Protein AF-A0AB37KMU2-F1 (afdb_monomer_lite)

Secondary structure (DSSP, 8-state):
-HHHHHHHHHTHHHHHHHHHHHHHHHHHTT-HHHH--TTS-TT-HHHHHHHHHHHHHHHHHHHHHHHHHHHHHHHHHHH--

Sequence (81 aa):
MENVVAYLKDHWQYVVIAGGGLTLLGAIFNWRWVTSPDGERPNGPGRFIYDIFGQGGYRVFMGVLGVVIIACGIFFLFVGR

Radius of gyration: 15.27 Å; chains: 1; bounding box: 37×25×42 Å

Foldseek 3Di:
DVVVVVVCVVLVLVVLLVVLVVLLVCLVVVPCVSQPCPPPDCPDPLVVQCVVVNSVRSSVVSNVSSVVSNVVSVVCVVVVD

pLDDT: mean 74.41, std 10.38, range [51.75, 88.44]

Structure (mmCIF, N/CA/C/O backbone):
data_AF-A0AB37KMU2-F1
#
_entry.id   AF-A0AB37KMU2-F1
#
loop_
_atom_site.group_PDB
_atom_site.id
_atom_site.type_symbol
_atom_site.label_atom_id
_atom_site.label_alt_id
_atom_site.label_comp_id
_atom_site.label_asym_id
_atom_site.label_entity_id
_atom_site.label_seq_id
_atom_site.pdbx_PDB_ins_code
_atom_site.Cartn_x
_atom_site.Cartn_y
_atom_site.Cartn_z
_atom_site.occupancy
_atom_site.B_iso_or_equiv
_atom_site.auth_seq_id
_atom_site.auth_comp_id
_atom_site.auth_asym_id
_atom_site.auth_atom_id
_atom_site.pdbx_PDB_model_num
ATOM 1 N N . MET A 1 1 ? -2.530 9.547 22.592 1.00 58.22 1 MET A N 1
ATOM 2 C CA . MET A 1 1 ? -2.293 8.574 21.499 1.00 58.22 1 MET A CA 1
ATOM 3 C C . MET A 1 1 ? -3.294 7.418 21.528 1.00 58.22 1 MET A C 1
ATOM 5 O O . MET A 1 1 ? -3.717 7.001 20.460 1.00 58.22 1 MET A O 1
ATOM 9 N N . GLU A 1 2 ? -3.745 6.958 22.701 1.00 70.56 2 GLU A N 1
ATOM 10 C CA . GLU A 1 2 ? -4.701 5.838 22.834 1.00 70.56 2 GLU A CA 1
ATOM 11 C C . GLU A 1 2 ? -6.042 6.046 22.112 1.00 70.56 2 GLU A C 1
ATOM 13 O O . GLU A 1 2 ? -6.511 5.130 21.445 1.00 70.56 2 GLU A O 1
ATOM 18 N N . ASN A 1 3 ? -6.610 7.257 22.137 1.00 77.25 3 ASN A N 1
ATOM 19 C CA . ASN A 1 3 ? -7.874 7.540 21.441 1.00 77.25 3 ASN A CA 1
ATOM 20 C C . ASN A 1 3 ? -7.780 7.398 19.913 1.00 77.25 3 ASN A C 1
ATOM 22 O O . ASN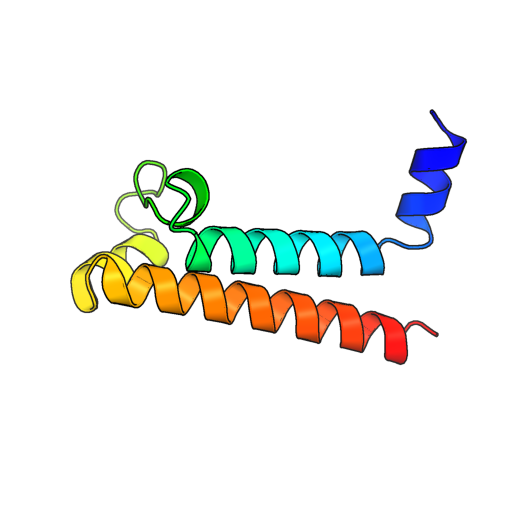 A 1 3 ? -8.720 6.931 19.282 1.00 77.25 3 ASN A O 1
ATOM 26 N N . VAL A 1 4 ? -6.641 7.760 19.313 1.00 76.56 4 VAL A N 1
ATOM 27 C CA . VAL A 1 4 ? -6.448 7.656 17.855 1.00 76.56 4 VAL A CA 1
ATOM 28 C C . VAL A 1 4 ? -6.306 6.194 17.442 1.00 76.56 4 VAL A C 1
ATOM 30 O O . VAL A 1 4 ? -6.890 5.775 16.450 1.00 76.56 4 VAL A O 1
ATOM 33 N N . VAL A 1 5 ? -5.574 5.399 18.230 1.00 79.44 5 VAL A N 1
ATOM 34 C CA . VAL A 1 5 ? -5.405 3.961 17.977 1.00 79.44 5 VAL A CA 1
ATOM 35 C C . VAL A 1 5 ? -6.729 3.217 18.150 1.00 79.44 5 VAL A C 1
ATOM 37 O O . VAL A 1 5 ? -7.046 2.372 17.320 1.00 79.44 5 VAL A O 1
ATOM 40 N N . ALA A 1 6 ? -7.522 3.546 19.174 1.00 80.38 6 ALA A N 1
ATOM 41 C CA . ALA A 1 6 ? -8.849 2.964 19.370 1.00 80.38 6 ALA A CA 1
ATOM 42 C C . ALA A 1 6 ? -9.791 3.284 18.197 1.00 80.38 6 ALA A C 1
ATOM 44 O O . ALA A 1 6 ? -10.436 2.382 17.671 1.00 80.38 6 ALA A O 1
ATOM 45 N N . TYR A 1 7 ? -9.787 4.535 17.726 1.00 76.81 7 TYR A N 1
ATOM 46 C CA . TYR A 1 7 ? -10.588 4.973 16.581 1.00 76.81 7 TYR A CA 1
ATOM 47 C C . TYR A 1 7 ? -10.155 4.314 15.260 1.00 76.81 7 TYR A C 1
ATOM 49 O O . TYR A 1 7 ? -10.994 3.885 14.473 1.00 76.81 7 TYR A O 1
ATOM 57 N N . LEU A 1 8 ? -8.845 4.155 15.025 1.00 77.56 8 LEU A N 1
ATOM 58 C CA . LEU A 1 8 ? -8.336 3.412 13.863 1.00 77.56 8 LEU A CA 1
ATOM 59 C C . LEU A 1 8 ? -8.665 1.919 13.927 1.00 77.56 8 LEU A C 1
ATOM 61 O O . LEU A 1 8 ? -8.807 1.286 12.885 1.00 77.56 8 LEU A O 1
ATOM 65 N N . LYS A 1 9 ? -8.736 1.346 15.130 1.00 75.38 9 LYS A N 1
ATOM 66 C CA . LYS A 1 9 ? -9.062 -0.068 15.326 1.00 75.38 9 LYS A CA 1
ATOM 67 C C . LYS A 1 9 ? -10.545 -0.334 15.073 1.00 75.38 9 LYS A C 1
ATOM 69 O O . LYS A 1 9 ? -10.875 -1.356 14.481 1.00 75.38 9 LYS A O 1
ATOM 74 N N . ASP A 1 10 ? -11.401 0.606 15.466 1.00 81.25 10 ASP A N 1
ATOM 75 C CA . ASP A 1 10 ? -12.835 0.588 15.171 1.00 81.25 10 ASP A CA 1
ATOM 76 C C . ASP A 1 10 ? -13.102 0.785 13.668 1.00 81.25 10 ASP A C 1
ATOM 78 O O . ASP A 1 10 ? -13.870 0.045 13.060 1.00 81.25 10 ASP A O 1
ATOM 82 N N . HIS A 1 11 ? -12.363 1.694 13.023 1.00 80.62 11 HIS A N 1
ATOM 83 C CA . HIS A 1 11 ? -12.500 1.985 11.594 1.00 80.62 11 HIS A CA 1
ATOM 84 C C . HIS A 1 11 ? -11.334 1.481 10.731 1.00 80.62 11 HIS A C 1
ATOM 86 O O . HIS A 1 11 ? -10.860 2.163 9.814 1.00 80.62 11 HIS A O 1
ATOM 92 N N . TRP A 1 12 ? -10.878 0.255 10.992 1.00 79.31 12 TRP A N 1
ATOM 93 C CA . TRP A 1 12 ? -9.749 -0.364 10.287 1.00 79.31 12 TRP A CA 1
ATOM 94 C C . TRP A 1 12 ? -9.964 -0.463 8.764 1.00 79.31 12 TRP A C 1
ATOM 96 O O . TRP A 1 12 ? -9.000 -0.461 7.998 1.00 79.31 12 TRP A O 1
ATOM 106 N N . GLN A 1 13 ? -11.220 -0.470 8.306 1.00 80.25 13 GLN A N 1
ATOM 107 C CA . GLN A 1 13 ? -11.591 -0.455 6.887 1.00 80.25 13 GLN A CA 1
ATOM 108 C C . GLN A 1 13 ? -11.015 0.767 6.151 1.00 80.25 13 GLN A C 1
ATOM 110 O O . GLN A 1 13 ? -10.505 0.625 5.039 1.00 80.25 13 GLN A O 1
ATOM 115 N N . TYR A 1 14 ? -11.019 1.958 6.768 1.00 80.12 14 TYR A N 1
ATOM 116 C CA . TYR A 1 14 ? -10.435 3.152 6.144 1.00 80.12 14 TYR A CA 1
ATOM 117 C C . TYR A 1 14 ? -8.920 3.043 6.007 1.00 80.12 14 TYR A C 1
ATOM 119 O O . TYR A 1 14 ? -8.366 3.540 5.031 1.00 80.12 14 TYR A O 1
ATOM 127 N N . VAL A 1 15 ? -8.248 2.359 6.937 1.00 84.31 15 VAL A N 1
ATOM 128 C CA . VAL A 1 15 ? -6.803 2.103 6.851 1.00 84.31 15 VAL A CA 1
ATOM 129 C C . VAL A 1 15 ? -6.497 1.188 5.666 1.00 84.31 15 VAL A C 1
ATOM 131 O O . VAL A 1 15 ? -5.548 1.440 4.927 1.00 84.31 15 VAL A O 1
ATOM 134 N N . VAL A 1 16 ? -7.331 0.171 5.430 1.00 84.12 16 VAL A N 1
ATOM 135 C CA . VAL A 1 16 ? -7.203 -0.734 4.275 1.00 84.12 16 VAL A CA 1
ATOM 136 C C . VAL A 1 16 ? -7.440 0.008 2.958 1.00 84.12 16 VAL A C 1
ATOM 138 O O . VAL A 1 16 ? -6.643 -0.125 2.029 1.00 84.12 16 VAL A O 1
ATOM 141 N N . ILE A 1 17 ? -8.485 0.837 2.884 1.00 85.88 17 ILE A N 1
ATOM 142 C CA . ILE A 1 17 ? -8.786 1.651 1.695 1.00 85.88 17 ILE A CA 1
ATOM 143 C C . ILE A 1 17 ? -7.664 2.664 1.433 1.00 85.88 17 ILE A C 1
ATOM 145 O O . ILE A 1 17 ? -7.204 2.790 0.299 1.00 85.88 17 ILE A O 1
ATOM 149 N N . ALA A 1 18 ? -7.181 3.352 2.472 1.00 86.44 18 ALA A N 1
ATOM 150 C CA . ALA A 1 18 ? -6.074 4.297 2.363 1.00 86.44 18 ALA A CA 1
ATOM 151 C C . ALA A 1 18 ? -4.777 3.604 1.922 1.00 86.44 18 ALA A C 1
ATOM 153 O O . ALA A 1 18 ? -4.077 4.123 1.056 1.00 86.44 18 ALA A O 1
ATOM 154 N N . GLY A 1 19 ? -4.492 2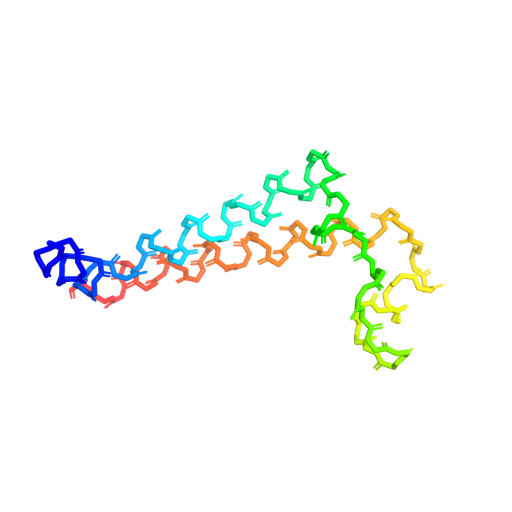.411 2.455 1.00 85.62 19 GLY A N 1
ATOM 155 C CA . GLY A 1 19 ? -3.362 1.581 2.043 1.00 85.62 19 GLY A CA 1
ATOM 156 C C . GLY A 1 19 ? -3.437 1.190 0.567 1.00 85.62 19 GLY A C 1
ATOM 157 O O . GLY A 1 19 ? -2.491 1.438 -0.178 1.00 85.62 19 GLY A O 1
ATOM 158 N N . GLY A 1 20 ? -4.583 0.669 0.116 1.00 85.38 20 GLY A N 1
ATOM 159 C CA . GLY A 1 20 ? -4.806 0.333 -1.295 1.00 85.38 20 GLY A CA 1
ATOM 160 C C . GLY A 1 20 ? -4.710 1.550 -2.223 1.00 85.38 20 GLY A C 1
ATOM 161 O O . GLY A 1 20 ? -4.109 1.465 -3.295 1.00 85.38 20 GLY A O 1
ATOM 162 N N . GLY A 1 21 ? -5.221 2.705 -1.782 1.00 86.75 21 GLY A N 1
ATOM 163 C CA . GLY A 1 21 ? -5.081 3.990 -2.473 1.00 86.75 21 GLY A CA 1
ATOM 164 C C . GLY A 1 21 ? -3.628 4.427 -2.614 1.00 86.75 21 GLY A C 1
ATOM 165 O O . GLY A 1 21 ? -3.211 4.831 -3.699 1.00 86.75 21 GLY A O 1
ATOM 166 N N . LEU A 1 22 ? -2.833 4.283 -1.552 1.00 86.94 22 LEU A N 1
ATOM 167 C CA . LEU A 1 22 ? -1.406 4.591 -1.578 1.00 8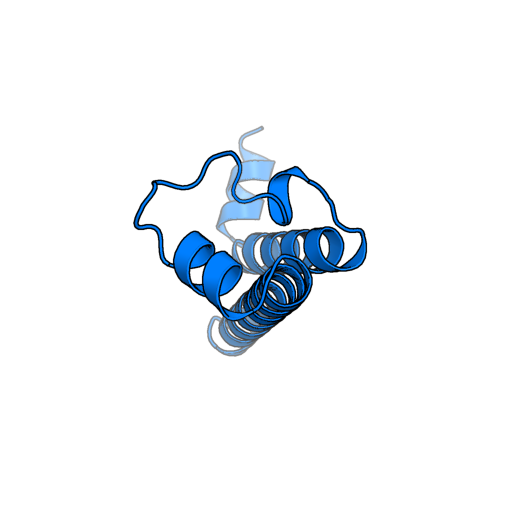6.94 22 LEU A CA 1
ATOM 168 C C . LEU A 1 22 ? -0.651 3.695 -2.567 1.00 86.94 22 LEU A C 1
ATOM 170 O O . LEU A 1 22 ? 0.192 4.186 -3.314 1.00 86.94 22 LEU A O 1
ATOM 174 N N . THR A 1 23 ? -0.974 2.398 -2.607 1.00 83.00 23 THR A N 1
ATOM 175 C CA . THR A 1 23 ? -0.386 1.444 -3.561 1.00 83.00 23 THR A CA 1
ATOM 176 C C . THR A 1 23 ? -0.732 1.812 -5.004 1.00 83.00 23 THR A C 1
ATOM 178 O O . THR A 1 23 ? 0.145 1.823 -5.868 1.00 83.00 23 THR A O 1
ATOM 181 N N . LEU A 1 24 ? -1.985 2.191 -5.261 1.00 82.31 24 LEU A N 1
ATOM 182 C CA . LEU A 1 24 ? -2.447 2.666 -6.567 1.00 82.31 24 LEU A CA 1
ATOM 183 C C . LEU A 1 24 ? -1.733 3.946 -7.008 1.00 82.31 24 LEU A C 1
ATOM 185 O O . LEU A 1 24 ? -1.224 4.020 -8.127 1.00 82.31 24 LEU A O 1
ATOM 189 N N . LEU A 1 25 ? -1.654 4.940 -6.121 1.00 84.50 25 LEU A N 1
ATOM 190 C CA . LEU A 1 25 ? -0.931 6.183 -6.382 1.00 84.50 25 LEU A CA 1
ATOM 191 C C . LEU A 1 25 ? 0.555 5.907 -6.623 1.00 84.50 25 LEU A C 1
ATOM 193 O O . LEU A 1 25 ? 1.118 6.427 -7.583 1.00 84.50 25 LEU A O 1
ATOM 197 N N . GLY A 1 26 ? 1.171 5.032 -5.829 1.00 81.56 26 GLY A N 1
ATOM 198 C CA . GLY A 1 26 ? 2.556 4.613 -6.022 1.00 81.56 26 GLY A CA 1
ATOM 199 C C . GLY A 1 26 ? 2.798 3.951 -7.381 1.00 81.56 26 GLY A C 1
ATOM 200 O O . GLY A 1 26 ? 3.808 4.234 -8.028 1.00 81.56 26 GLY A O 1
ATOM 201 N N . ALA A 1 27 ? 1.855 3.142 -7.868 1.00 80.00 27 ALA A N 1
ATOM 202 C CA . ALA A 1 27 ? 1.927 2.532 -9.195 1.00 80.00 27 ALA A CA 1
ATOM 203 C C . ALA A 1 27 ? 1.798 3.567 -10.336 1.00 80.00 27 ALA A C 1
ATOM 205 O O . ALA A 1 27 ? 2.579 3.534 -11.300 1.00 80.00 27 ALA A O 1
ATOM 206 N N . ILE A 1 28 ? 0.862 4.520 -10.210 1.00 77.94 28 ILE A N 1
ATOM 207 C CA . ILE A 1 28 ? 0.632 5.601 -11.189 1.00 77.94 28 ILE A CA 1
ATOM 208 C C . ILE A 1 28 ? 1.847 6.535 -11.252 1.00 77.94 28 ILE A C 1
ATOM 210 O O . ILE A 1 28 ? 2.431 6.717 -12.323 1.00 77.94 28 ILE A O 1
ATOM 214 N N . PHE A 1 29 ? 2.279 7.059 -10.102 1.00 80.00 29 PHE A N 1
ATOM 215 C CA . PHE A 1 29 ? 3.401 7.996 -9.979 1.00 80.00 29 PHE A CA 1
ATOM 216 C C . PHE A 1 29 ? 4.783 7.334 -10.093 1.00 80.00 29 PHE A C 1
ATOM 218 O O . PHE A 1 29 ? 5.798 8.017 -9.975 1.00 80.00 29 PHE A O 1
ATOM 225 N N . ASN A 1 30 ? 4.842 6.024 -10.355 1.00 72.12 30 ASN A N 1
ATOM 226 C CA . ASN A 1 30 ? 6.080 5.255 -10.489 1.00 72.12 30 ASN A CA 1
ATOM 227 C C . ASN A 1 30 ? 7.024 5.426 -9.287 1.00 72.12 30 ASN A C 1
ATOM 229 O O . ASN A 1 30 ? 8.226 5.667 -9.428 1.00 72.12 30 ASN A O 1
ATOM 233 N N . TRP A 1 31 ? 6.464 5.345 -8.084 1.00 78.31 31 TRP A N 1
ATOM 234 C CA . TRP A 1 31 ? 7.251 5.380 -6.864 1.00 78.31 31 TRP A CA 1
ATOM 235 C C . TRP A 1 31 ? 8.151 4.159 -6.792 1.00 78.31 31 TRP A C 1
ATOM 237 O O . TRP A 1 31 ? 7.665 3.051 -6.603 1.00 78.31 31 TRP A O 1
ATOM 247 N N . ARG A 1 32 ? 9.468 4.377 -6.852 1.00 66.50 32 ARG A N 1
ATOM 248 C CA . ARG A 1 32 ? 10.473 3.304 -6.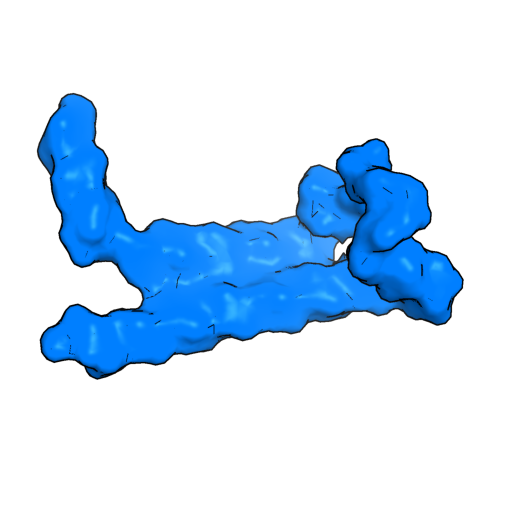841 1.00 66.50 32 ARG A CA 1
ATOM 249 C C . ARG A 1 32 ? 10.267 2.295 -5.710 1.00 66.50 32 ARG A C 1
ATOM 251 O O . ARG A 1 32 ? 10.394 1.116 -5.932 1.00 66.50 32 ARG A O 1
ATOM 258 N N . TRP A 1 33 ? 9.875 2.696 -4.511 1.00 71.12 33 TRP A N 1
ATOM 259 C CA . TRP A 1 33 ? 9.638 1.746 -3.412 1.00 71.12 33 TRP A CA 1
ATOM 260 C C . TRP A 1 33 ? 8.352 0.900 -3.543 1.00 71.12 33 TRP A C 1
ATOM 262 O O . TRP A 1 33 ? 8.208 -0.093 -2.839 1.00 71.12 33 TRP A O 1
ATOM 272 N N . VAL A 1 34 ? 7.437 1.268 -4.444 1.00 68.75 34 VAL A N 1
ATOM 273 C CA . VAL A 1 34 ? 6.220 0.506 -4.784 1.00 68.75 34 VAL A CA 1
ATOM 274 C C . VAL A 1 34 ? 6.414 -0.282 -6.085 1.00 68.75 34 VAL A C 1
ATOM 276 O O . VAL A 1 34 ? 5.897 -1.386 -6.230 1.00 68.75 34 VAL A O 1
ATOM 279 N N . THR A 1 35 ? 7.164 0.277 -7.038 1.00 65.88 35 THR A N 1
ATOM 280 C CA . THR A 1 35 ? 7.338 -0.263 -8.394 1.00 65.88 35 THR A CA 1
ATOM 281 C C . THR A 1 35 ? 8.713 -0.873 -8.660 1.00 65.88 35 THR A C 1
ATOM 283 O O . THR A 1 35 ? 8.887 -1.497 -9.706 1.00 65.88 35 THR A O 1
ATOM 286 N N . SER A 1 36 ? 9.682 -0.740 -7.753 1.00 62.62 36 SER A N 1
ATOM 287 C CA . SER A 1 36 ? 10.963 -1.438 -7.851 1.00 62.62 36 SER A CA 1
ATOM 288 C C . SER A 1 36 ? 10.897 -2.793 -7.145 1.00 62.62 36 SER A C 1
ATOM 290 O O . SER A 1 36 ? 10.604 -2.847 -5.950 1.00 62.62 36 SER A O 1
ATOM 292 N N . PRO A 1 37 ? 11.309 -3.871 -7.824 1.00 61.06 37 PRO A N 1
ATOM 293 C CA . PRO A 1 37 ? 11.570 -5.168 -7.205 1.00 61.06 37 PRO A CA 1
ATOM 294 C C . PRO A 1 37 ? 12.927 -5.221 -6.469 1.00 61.06 37 PRO A C 1
ATOM 296 O O . PRO A 1 37 ? 13.366 -6.300 -6.084 1.00 61.06 37 PRO A O 1
ATOM 299 N N . ASP A 1 38 ? 13.601 -4.080 -6.249 1.00 59.44 38 ASP A N 1
ATOM 300 C CA . ASP A 1 38 ? 14.955 -3.971 -5.666 1.00 59.44 38 ASP A CA 1
ATOM 301 C C . ASP A 1 38 ? 15.085 -4.608 -4.257 1.00 59.44 38 ASP A C 1
ATOM 303 O O . ASP A 1 38 ? 16.195 -4.862 -3.794 1.00 59.44 38 ASP A O 1
ATOM 307 N N . GLY A 1 39 ? 13.965 -4.903 -3.580 1.00 54.56 39 GLY A N 1
ATOM 308 C CA . GLY A 1 39 ? 13.912 -5.621 -2.297 1.00 54.56 39 GLY A CA 1
ATOM 309 C C . GLY A 1 39 ? 13.264 -7.014 -2.342 1.00 54.56 39 GLY A C 1
ATOM 310 O O . GLY A 1 39 ? 13.179 -7.674 -1.304 1.00 54.56 39 GLY A O 1
ATOM 311 N N . GLU A 1 40 ? 12.785 -7.481 -3.500 1.00 56.50 40 GLU A N 1
ATOM 312 C CA . GLU A 1 40 ? 12.134 -8.789 -3.623 1.00 56.50 40 GLU A CA 1
ATOM 313 C C . GLU A 1 40 ? 13.143 -9.932 -3.784 1.00 56.50 40 GLU A C 1
ATOM 315 O O . GLU A 1 40 ? 14.153 -9.848 -4.491 1.00 56.50 40 GLU A O 1
ATOM 320 N N . ARG A 1 41 ? 12.837 -11.053 -3.117 1.00 53.56 41 ARG A N 1
ATOM 321 C CA . ARG A 1 41 ? 13.620 -12.291 -3.195 1.00 53.56 41 ARG A CA 1
ATOM 322 C C . ARG A 1 41 ? 13.758 -12.732 -4.664 1.00 53.56 41 ARG A C 1
ATOM 324 O O . ARG A 1 41 ? 12.807 -12.557 -5.425 1.00 53.56 41 ARG A O 1
ATOM 331 N N . PRO A 1 42 ? 14.873 -13.378 -5.058 1.00 51.75 42 PRO A N 1
ATOM 332 C CA . PRO A 1 42 ? 15.110 -13.826 -6.437 1.00 51.75 42 PRO A CA 1
ATOM 333 C C . PRO A 1 42 ? 13.955 -14.631 -7.057 1.00 51.75 42 PRO A C 1
ATOM 335 O O . PRO A 1 42 ? 13.740 -14.550 -8.257 1.00 51.75 42 PRO A O 1
ATOM 338 N N . ASN A 1 43 ? 13.180 -15.342 -6.228 1.00 55.72 43 ASN A N 1
ATOM 339 C CA . ASN A 1 43 ? 12.071 -16.209 -6.645 1.00 55.72 43 ASN A CA 1
ATOM 340 C C . ASN A 1 43 ? 10.696 -15.671 -6.194 1.00 55.72 43 ASN A C 1
ATOM 342 O O . ASN A 1 43 ? 9.766 -16.445 -5.969 1.00 55.72 43 ASN A O 1
ATOM 346 N N . GLY A 1 44 ? 10.578 -14.363 -5.956 1.00 59.34 44 GLY A N 1
ATOM 347 C CA . GLY A 1 44 ? 9.312 -13.735 -5.586 1.00 59.34 44 GLY A CA 1
ATOM 348 C C . GLY A 1 44 ? 8.341 -13.669 -6.773 1.00 59.34 44 GLY A C 1
ATOM 349 O O . GLY A 1 44 ? 8.785 -13.476 -7.908 1.00 59.34 44 GLY A O 1
ATOM 350 N N . PRO A 1 45 ? 7.020 -13.782 -6.540 1.00 59.69 45 PRO A N 1
ATOM 351 C CA . PRO A 1 45 ? 6.023 -13.655 -7.603 1.00 59.69 45 PRO A CA 1
ATOM 352 C C . PRO A 1 45 ? 6.124 -12.312 -8.347 1.00 59.69 45 PRO A C 1
ATOM 354 O O . PRO A 1 45 ? 5.866 -12.271 -9.549 1.00 59.69 45 PRO A O 1
ATOM 357 N N . GLY A 1 46 ? 6.574 -11.236 -7.688 1.00 61.03 46 GLY A N 1
ATOM 358 C CA . GLY A 1 46 ? 6.797 -9.942 -8.332 1.00 61.03 46 GLY A CA 1
ATOM 359 C C . GLY A 1 46 ? 7.946 -9.934 -9.341 1.00 61.03 46 GLY A C 1
ATOM 360 O O . GLY A 1 46 ? 7.821 -9.337 -10.411 1.00 61.03 46 GLY A O 1
ATOM 361 N N . ARG A 1 47 ? 9.016 -10.696 -9.084 1.00 62.12 47 ARG A N 1
ATOM 362 C CA . ARG A 1 47 ? 10.156 -10.823 -10.004 1.00 62.12 47 ARG A CA 1
ATOM 363 C C . ARG A 1 47 ? 9.837 -11.685 -11.226 1.00 62.12 47 ARG A C 1
ATOM 365 O O . ARG A 1 47 ? 10.271 -11.353 -12.319 1.00 62.12 47 ARG A O 1
ATOM 372 N N . PHE A 1 48 ? 8.994 -12.708 -11.073 1.00 61.62 48 PHE A N 1
ATOM 373 C CA . PHE A 1 48 ? 8.483 -13.497 -12.204 1.00 61.62 48 PHE A CA 1
ATOM 374 C C . PHE A 1 48 ? 7.639 -12.642 -13.164 1.00 61.62 48 PHE A C 1
ATOM 376 O O . PHE A 1 48 ? 7.791 -12.720 -14.380 1.00 61.62 48 PHE A O 1
ATOM 383 N N . ILE A 1 49 ? 6.781 -11.774 -12.619 1.00 62.28 49 ILE A N 1
ATOM 384 C CA . ILE A 1 49 ? 5.980 -10.832 -13.417 1.00 62.28 49 ILE A CA 1
ATOM 385 C C . ILE A 1 49 ? 6.882 -9.778 -14.071 1.00 62.28 49 ILE A C 1
ATOM 387 O O . ILE A 1 49 ? 6.665 -9.428 -15.230 1.00 62.28 49 ILE A O 1
ATOM 391 N N . TYR A 1 50 ? 7.910 -9.306 -13.361 1.00 62.72 50 TYR A N 1
ATOM 392 C CA . TYR A 1 50 ? 8.904 -8.384 -13.906 1.00 62.72 50 TYR A CA 1
ATOM 393 C C . TYR A 1 50 ? 9.716 -9.004 -15.055 1.00 62.72 50 TYR A C 1
ATOM 395 O O . TYR A 1 50 ? 9.916 -8.341 -16.067 1.00 62.72 50 TYR A O 1
ATOM 403 N N . ASP A 1 51 ? 10.132 -10.266 -14.950 1.00 64.81 51 ASP A N 1
ATOM 404 C CA . ASP A 1 51 ? 10.909 -10.943 -15.997 1.00 64.81 51 ASP A CA 1
ATOM 405 C C . ASP A 1 51 ? 10.057 -11.295 -17.233 1.00 64.81 51 ASP A C 1
ATOM 407 O O . ASP A 1 51 ? 10.568 -11.286 -18.351 1.00 64.81 51 ASP A O 1
ATOM 411 N N . ILE A 1 52 ? 8.752 -11.555 -17.065 1.00 65.75 52 ILE A N 1
ATOM 412 C CA . ILE A 1 52 ? 7.840 -11.879 -18.179 1.00 65.75 52 ILE A CA 1
ATOM 413 C C . ILE A 1 52 ? 7.301 -10.626 -18.880 1.00 65.75 52 ILE A C 1
ATOM 415 O O . ILE A 1 52 ? 7.238 -10.588 -20.108 1.00 65.75 52 ILE A O 1
ATOM 419 N N . PHE A 1 53 ? 6.876 -9.611 -18.124 1.00 64.94 53 PHE A N 1
ATOM 420 C CA . PHE A 1 53 ? 6.208 -8.420 -18.668 1.00 64.94 53 PHE A CA 1
ATOM 421 C C . PHE A 1 53 ? 7.071 -7.148 -18.646 1.00 64.94 53 PHE A C 1
ATOM 423 O O . PHE A 1 53 ? 6.652 -6.098 -19.146 1.00 64.94 53 PHE A O 1
ATOM 430 N N . GLY A 1 54 ? 8.262 -7.203 -18.052 1.00 69.50 54 GLY A N 1
ATOM 431 C CA . GLY A 1 54 ? 9.110 -6.039 -17.829 1.00 69.50 54 GLY A CA 1
ATOM 432 C C . GLY A 1 54 ? 8.572 -5.088 -16.753 1.00 69.50 54 GLY A C 1
ATOM 433 O O . GLY A 1 54 ? 7.519 -5.281 -16.136 1.00 69.50 54 GLY A O 1
ATOM 434 N N . GLN A 1 55 ? 9.283 -3.975 -16.577 1.00 67.38 55 GLN A N 1
ATOM 435 C CA . GLN A 1 55 ? 8.937 -2.914 -15.625 1.00 67.38 55 GLN A CA 1
ATOM 436 C C . GLN A 1 55 ? 7.549 -2.299 -15.886 1.00 67.38 55 GLN A C 1
ATOM 438 O O . GLN A 1 55 ? 6.896 -1.820 -14.960 1.00 67.38 55 GLN A O 1
ATOM 443 N N . GLY A 1 56 ? 7.073 -2.329 -17.135 1.00 67.31 56 GLY A N 1
ATOM 444 C CA . GLY A 1 56 ? 5.746 -1.841 -17.513 1.00 67.31 56 GLY A CA 1
ATOM 445 C C . GLY A 1 56 ? 4.607 -2.673 -16.920 1.00 67.31 56 GLY A C 1
ATOM 446 O O . GLY A 1 56 ? 3.704 -2.110 -16.301 1.00 67.31 56 GLY A O 1
ATOM 447 N N . GLY A 1 57 ? 4.650 -4.005 -17.049 1.00 70.38 57 GLY A N 1
ATOM 448 C CA . GLY A 1 57 ? 3.580 -4.862 -16.526 1.00 70.38 57 GLY A CA 1
ATOM 449 C C . GLY A 1 57 ? 3.600 -5.012 -15.010 1.00 70.38 57 GLY A C 1
ATOM 450 O O . GLY A 1 57 ? 2.534 -5.091 -14.404 1.00 70.38 57 GLY A O 1
ATOM 451 N N . TYR A 1 58 ? 4.772 -4.937 -14.376 1.00 72.88 58 TYR A N 1
ATOM 452 C CA . TYR A 1 58 ? 4.860 -4.911 -12.914 1.00 72.88 58 TYR A CA 1
ATOM 453 C C . TYR A 1 58 ? 4.113 -3.707 -12.310 1.00 72.88 58 TYR A C 1
ATOM 455 O O . TYR A 1 58 ? 3.398 -3.839 -11.316 1.00 72.88 58 TYR A O 1
ATOM 463 N N . ARG A 1 59 ? 4.183 -2.537 -12.964 1.00 73.56 59 ARG A N 1
ATOM 464 C CA . ARG A 1 59 ? 3.425 -1.340 -12.555 1.00 73.56 59 ARG A CA 1
ATOM 465 C C . ARG A 1 59 ? 1.919 -1.542 -12.670 1.00 73.56 59 ARG A C 1
ATOM 467 O O . ARG A 1 59 ? 1.185 -1.165 -11.761 1.00 73.56 59 ARG A O 1
ATOM 474 N N . VAL A 1 60 ? 1.461 -2.142 -13.769 1.00 78.12 60 VAL A N 1
ATOM 475 C CA . VAL A 1 60 ? 0.035 -2.439 -13.973 1.00 78.12 60 VAL A CA 1
ATOM 476 C C . VAL A 1 60 ? -0.449 -3.443 -12.931 1.00 78.12 60 VAL A C 1
ATOM 478 O O . VAL A 1 60 ? -1.499 -3.234 -12.333 1.00 78.12 60 VAL A O 1
ATOM 481 N N . PHE A 1 61 ? 0.340 -4.479 -12.646 1.00 79.38 61 PHE A N 1
ATOM 482 C CA . PHE A 1 61 ? 0.021 -5.476 -11.629 1.00 79.38 61 PHE A CA 1
ATOM 483 C C . PHE A 1 61 ? -0.112 -4.862 -10.230 1.00 79.38 61 PHE A C 1
ATOM 485 O O . PHE A 1 61 ? -1.111 -5.099 -9.553 1.00 79.38 61 PHE A O 1
ATOM 492 N N . MET A 1 62 ? 0.829 -4.003 -9.826 1.00 78.69 62 MET A N 1
ATOM 493 C CA . MET A 1 62 ? 0.740 -3.279 -8.552 1.00 78.69 62 MET A CA 1
ATOM 494 C C . MET A 1 62 ? -0.463 -2.332 -8.493 1.00 78.69 62 MET A C 1
ATOM 496 O O . MET A 1 62 ? -1.127 -2.241 -7.461 1.00 78.69 62 MET A O 1
ATOM 500 N N . GLY A 1 63 ? -0.797 -1.674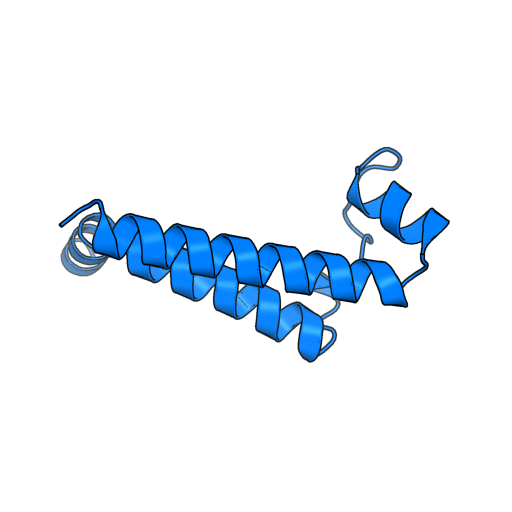 -9.606 1.00 83.56 63 GLY A N 1
ATOM 501 C CA . GLY A 1 63 ? -2.013 -0.868 -9.713 1.00 83.56 63 GLY A CA 1
ATOM 502 C C . GLY A 1 63 ? -3.283 -1.705 -9.532 1.00 83.56 63 GLY A C 1
ATOM 503 O O . GLY A 1 63 ? -4.144 -1.345 -8.734 1.00 83.56 63 GLY A O 1
ATOM 504 N N . VAL A 1 64 ? -3.378 -2.851 -10.214 1.00 85.38 64 VAL A N 1
ATOM 505 C CA . VAL A 1 64 ? -4.511 -3.785 -10.097 1.00 85.38 64 VAL A CA 1
ATOM 506 C C . VAL A 1 64 ? -4.627 -4.329 -8.675 1.00 85.38 64 VAL A C 1
ATOM 508 O O . VAL A 1 64 ? -5.726 -4.346 -8.126 1.00 85.38 64 VAL A O 1
ATOM 511 N N . LEU A 1 65 ? -3.515 -4.702 -8.038 1.00 84.06 65 LEU A N 1
ATOM 512 C CA . LEU A 1 65 ? -3.507 -5.105 -6.630 1.00 84.06 65 LEU A CA 1
ATOM 513 C C . LEU A 1 65 ? -4.039 -3.996 -5.717 1.00 84.06 65 LEU A C 1
ATOM 515 O O . LEU A 1 65 ? -4.874 -4.270 -4.857 1.00 84.06 65 LEU A O 1
ATOM 519 N N . GLY A 1 66 ? -3.622 -2.746 -5.933 1.00 83.81 66 GLY A N 1
ATOM 520 C CA . GLY A 1 66 ? -4.159 -1.593 -5.207 1.00 83.81 66 GLY A CA 1
ATOM 521 C C . GLY A 1 66 ? -5.677 -1.450 -5.370 1.00 83.81 66 GLY A C 1
ATOM 522 O O . GLY A 1 66 ? -6.384 -1.290 -4.376 1.00 83.81 66 GLY A O 1
ATOM 523 N N . VAL A 1 67 ? -6.201 -1.592 -6.596 1.00 87.56 67 VAL A N 1
ATOM 524 C CA . VAL A 1 67 ? -7.655 -1.570 -6.866 1.00 87.56 67 VAL A CA 1
ATOM 525 C C . VAL A 1 67 ? -8.369 -2.690 -6.113 1.00 87.56 67 VAL A C 1
ATOM 527 O O . VAL A 1 67 ? -9.400 -2.446 -5.489 1.00 87.56 67 VAL A O 1
ATOM 530 N N . VAL A 1 68 ? -7.825 -3.909 -6.143 1.00 88.44 68 VAL A N 1
ATOM 531 C CA . VAL A 1 68 ? -8.406 -5.071 -5.456 1.00 88.44 68 VAL A CA 1
ATOM 532 C C . VAL A 1 68 ? -8.452 -4.844 -3.945 1.00 88.44 68 VAL A C 1
ATOM 534 O O . VAL A 1 68 ? -9.473 -5.132 -3.323 1.00 88.44 68 VAL A O 1
ATOM 537 N N . ILE A 1 69 ? -7.396 -4.276 -3.352 1.00 85.88 69 ILE A N 1
ATOM 538 C CA . ILE A 1 69 ? -7.362 -3.945 -1.920 1.00 85.88 69 ILE A CA 1
ATOM 539 C C . ILE A 1 69 ? -8.433 -2.903 -1.576 1.00 85.88 69 ILE A C 1
ATOM 541 O O . ILE A 1 69 ? -9.158 -3.085 -0.598 1.00 85.88 69 ILE A O 1
ATOM 545 N N . ILE A 1 70 ? -8.588 -1.849 -2.388 1.00 87.06 70 ILE A N 1
ATOM 546 C CA . ILE A 1 70 ? -9.649 -0.847 -2.190 1.00 87.06 70 ILE A CA 1
ATOM 547 C C . ILE A 1 70 ? -11.030 -1.491 -2.300 1.00 87.06 70 ILE A C 1
ATOM 549 O O . ILE A 1 70 ? -11.870 -1.271 -1.431 1.00 87.06 70 ILE A O 1
ATOM 553 N N . ALA A 1 71 ? -11.270 -2.300 -3.333 1.00 87.50 71 ALA A N 1
ATOM 554 C CA . ALA A 1 71 ? -12.546 -2.979 -3.535 1.00 87.50 71 ALA A CA 1
ATOM 555 C C . ALA A 1 71 ? -12.882 -3.904 -2.356 1.00 87.50 71 ALA A C 1
ATOM 557 O O . ALA A 1 71 ? -14.016 -3.912 -1.884 1.00 87.50 71 ALA A O 1
ATOM 558 N N . CYS A 1 72 ? -11.885 -4.621 -1.832 1.00 86.00 72 CYS A N 1
ATOM 559 C CA . CYS A 1 72 ? -12.028 -5.459 -0.646 1.00 86.00 72 CYS A CA 1
ATOM 560 C C . CYS A 1 72 ? -12.329 -4.611 0.603 1.00 86.00 72 CYS A C 1
ATOM 562 O O . CYS A 1 72 ? -13.245 -4.929 1.357 1.00 86.00 72 CYS A O 1
ATOM 564 N N . GLY A 1 73 ? -11.635 -3.483 0.788 1.00 82.38 73 GLY A N 1
ATOM 565 C CA . GLY A 1 73 ? -11.904 -2.533 1.872 1.00 82.38 73 GLY A CA 1
ATOM 566 C C . GLY A 1 73 ? -13.317 -1.941 1.821 1.00 82.38 73 GLY A C 1
ATOM 567 O O . GLY A 1 73 ? -13.997 -1.893 2.843 1.00 82.38 73 GLY A O 1
ATOM 568 N N . ILE A 1 74 ? -13.797 -1.563 0.631 1.00 85.06 74 ILE A N 1
ATOM 569 C CA . ILE A 1 74 ? -15.175 -1.093 0.408 1.00 85.06 74 ILE A CA 1
ATOM 570 C C . ILE A 1 74 ? -16.175 -2.218 0.691 1.00 85.06 74 ILE A C 1
ATOM 572 O O . ILE A 1 74 ? -17.177 -1.990 1.363 1.00 85.06 74 ILE A O 1
ATOM 576 N N . PHE A 1 75 ? -15.903 -3.440 0.229 1.00 85.44 75 PHE A N 1
ATOM 577 C CA . PHE A 1 75 ? -16.750 -4.598 0.506 1.00 85.44 75 PHE A CA 1
ATOM 578 C C . PHE A 1 75 ? -16.878 -4.858 2.011 1.00 85.44 75 PHE A C 1
ATOM 580 O O . PHE A 1 75 ? -17.989 -5.017 2.510 1.00 85.44 75 PHE A O 1
ATOM 587 N N . PHE A 1 76 ? -15.772 -4.812 2.758 1.00 79.75 76 PHE A N 1
ATOM 588 C CA . PHE A 1 76 ? -15.796 -4.914 4.218 1.00 79.75 76 PHE A CA 1
ATOM 589 C C . PHE A 1 76 ? -16.547 -3.761 4.890 1.00 79.75 76 PHE A C 1
ATOM 591 O O . PHE A 1 76 ? -17.101 -3.969 5.965 1.00 79.75 76 PHE A O 1
ATOM 598 N N . LEU A 1 77 ? -16.599 -2.576 4.279 1.00 79.56 77 LEU A N 1
ATOM 599 C CA . LEU A 1 77 ? -17.382 -1.433 4.760 1.00 79.56 77 LEU A CA 1
ATOM 600 C C . LEU A 1 77 ? -18.894 -1.656 4.562 1.00 79.56 77 LEU A C 1
ATOM 602 O O . LEU A 1 77 ? -19.691 -1.286 5.419 1.00 79.56 77 LEU A O 1
ATOM 606 N N . PHE A 1 78 ? -19.288 -2.316 3.470 1.00 77.69 78 PHE A N 1
ATOM 607 C CA . PHE A 1 78 ? -20.683 -2.690 3.209 1.00 77.69 78 PHE A CA 1
ATOM 608 C C . PHE A 1 78 ? -21.147 -3.926 3.996 1.00 77.69 78 PHE A C 1
ATOM 610 O O . PHE A 1 78 ? -22.300 -3.969 4.416 1.00 77.69 78 PHE A O 1
ATOM 617 N N . VAL A 1 79 ? -20.278 -4.925 4.185 1.00 75.94 79 VAL A N 1
ATOM 618 C CA . VAL A 1 79 ? -20.600 -6.190 4.875 1.00 75.94 79 VAL A CA 1
ATOM 619 C C . VAL A 1 79 ? -20.421 -6.100 6.388 1.00 75.94 79 VAL A C 1
ATOM 621 O O . VAL A 1 79 ? -21.190 -6.705 7.123 1.00 75.94 79 VAL A O 1
ATOM 624 N N . GLY A 1 80 ? -19.423 -5.358 6.868 1.00 62.03 80 GLY A N 1
ATOM 625 C CA . GLY A 1 80 ? -19.137 -5.182 8.296 1.00 62.03 80 GLY A CA 1
ATOM 626 C C . GLY A 1 80 ? -19.972 -4.091 8.968 1.00 62.03 80 GLY A C 1
ATOM 627 O O . GLY A 1 80 ? -19.486 -3.476 9.913 1.00 62.03 80 GLY A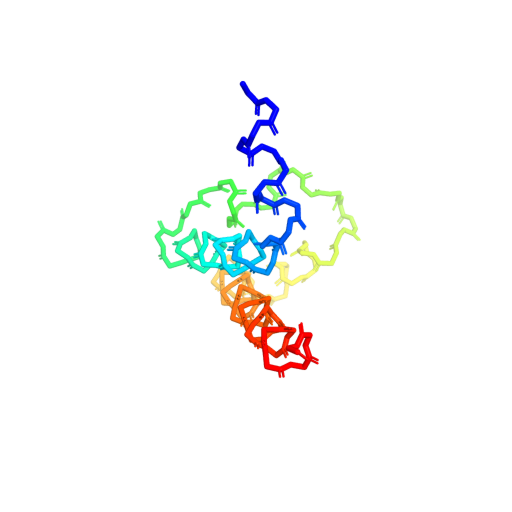 O 1
ATOM 628 N N . ARG A 1 81 ? -21.165 -3.809 8.433 1.00 52.22 81 ARG A N 1
ATOM 629 C CA . ARG A 1 81 ? -22.102 -2.794 8.919 1.00 52.22 81 ARG A CA 1
ATOM 630 C C . ARG A 1 81 ? -23.069 -3.352 9.956 1.00 52.22 81 ARG A C 1
ATOM 632 O O . ARG A 1 81 ? -23.479 -4.522 9.800 1.00 52.22 81 ARG A O 1
#